Protein AF-A0A1H9ABU0-F1 (afdb_monomer_lite)

Radius of gyration: 17.64 Å; chains: 1; bounding box: 32×43×24 Å

InterPro domains:
  IPR028037 Antitoxin Rv0909/MT0933 [PF14013] (7-55)

pLDDT: mean 73.86, std 12.41, range [41.34, 92.0]

Structure (mmCIF, N/CA/C/O backbone):
data_AF-A0A1H9ABU0-F1
#
_entry.id   AF-A0A1H9ABU0-F1
#
loop_
_atom_site.group_PDB
_atom_site.id
_atom_site.type_symbol
_atom_site.label_atom_id
_atom_site.label_alt_id
_atom_site.label_comp_id
_atom_site.label_asym_id
_atom_site.label_entity_id
_atom_site.label_seq_id
_atom_site.pdbx_PDB_ins_code
_atom_site.Cartn_x
_atom_site.Cartn_y
_atom_site.Cartn_z
_atom_site.occupancy
_atom_site.B_iso_or_equiv
_atom_site.auth_seq_id
_atom_site.auth_comp_id
_atom_site.auth_asym_id
_atom_site.auth_atom_id
_atom_site.pdbx_PDB_model_num
ATOM 1 N N . MET A 1 1 ? 20.971 -16.762 -4.292 1.00 65.00 1 MET A N 1
ATOM 2 C CA . MET A 1 1 ? 19.534 -16.982 -4.544 1.00 65.00 1 MET A CA 1
ATOM 3 C C . MET A 1 1 ? 18.806 -15.672 -4.267 1.00 65.00 1 MET A C 1
ATOM 5 O O . MET A 1 1 ? 18.330 -15.460 -3.168 1.00 65.00 1 MET A O 1
ATOM 9 N N . GLY A 1 2 ? 18.894 -14.714 -5.190 1.00 83.62 2 GLY A N 1
ATOM 10 C CA . GLY A 1 2 ? 18.528 -13.318 -4.912 1.00 83.62 2 GLY A CA 1
ATOM 11 C C . GLY A 1 2 ? 17.018 -13.094 -4.815 1.00 83.62 2 GLY A C 1
ATOM 12 O O . GLY A 1 2 ? 16.228 -13.957 -5.177 1.00 83.62 2 GLY A O 1
ATOM 13 N N . ILE A 1 3 ? 16.618 -11.894 -4.387 1.00 83.81 3 ILE A N 1
ATOM 14 C CA . ILE A 1 3 ? 15.209 -11.458 -4.379 1.00 83.81 3 ILE A CA 1
ATOM 15 C C . ILE A 1 3 ? 14.596 -11.564 -5.792 1.00 83.81 3 ILE A C 1
ATOM 17 O O . ILE A 1 3 ? 13.424 -11.898 -5.920 1.00 83.81 3 ILE A O 1
ATOM 21 N N . GLY A 1 4 ? 15.404 -11.374 -6.845 1.00 90.25 4 GLY A N 1
ATOM 22 C CA . GLY A 1 4 ? 14.988 -11.542 -8.244 1.00 90.25 4 GLY A CA 1
ATOM 23 C C . GLY A 1 4 ? 14.460 -12.942 -8.569 1.00 90.25 4 GLY A C 1
ATOM 24 O O . GLY A 1 4 ? 13.359 -13.053 -9.090 1.00 90.25 4 GLY A O 1
ATOM 25 N N . ASP A 1 5 ? 15.161 -14.005 -8.151 1.00 89.69 5 ASP A N 1
ATOM 26 C CA . ASP A 1 5 ? 14.695 -15.393 -8.335 1.00 89.69 5 ASP A CA 1
ATOM 27 C C . ASP A 1 5 ? 13.322 -15.632 -7.695 1.00 89.69 5 ASP A C 1
ATOM 29 O O . ASP A 1 5 ? 12.509 -16.407 -8.195 1.00 89.69 5 ASP A O 1
ATOM 33 N N . PHE A 1 6 ? 13.072 -14.991 -6.553 1.00 88.69 6 PHE A N 1
ATOM 34 C CA . PHE A 1 6 ? 11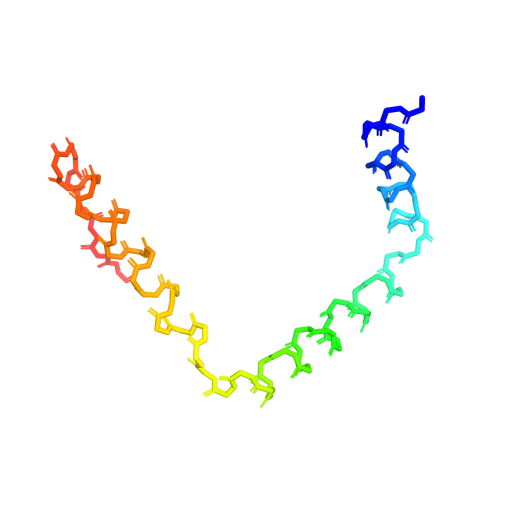.826 -15.147 -5.812 1.00 88.69 6 PHE A CA 1
ATOM 35 C C . PHE A 1 6 ? 10.669 -14.416 -6.500 1.00 88.69 6 PHE A C 1
ATOM 37 O O . PHE A 1 6 ? 9.561 -14.944 -6.575 1.00 88.69 6 PHE A O 1
ATOM 44 N N . VAL A 1 7 ? 10.943 -13.225 -7.038 1.00 89.75 7 VAL A N 1
ATOM 45 C CA . VAL A 1 7 ? 9.984 -12.439 -7.822 1.00 89.75 7 VAL A CA 1
ATOM 46 C C . VAL A 1 7 ? 9.643 -13.148 -9.131 1.00 89.75 7 VAL A C 1
ATOM 48 O O . VAL A 1 7 ? 8.462 -13.268 -9.450 1.00 89.75 7 VAL A O 1
ATOM 51 N N . ASP A 1 8 ? 10.635 -13.675 -9.851 1.00 92.00 8 ASP A N 1
ATOM 52 C CA . ASP A 1 8 ? 10.398 -14.409 -11.097 1.00 92.00 8 ASP A CA 1
ATOM 53 C C . ASP A 1 8 ? 9.571 -15.675 -10.850 1.00 92.00 8 ASP A C 1
ATOM 55 O O . ASP A 1 8 ? 8.585 -15.904 -11.544 1.00 92.00 8 ASP A O 1
ATOM 59 N N . LYS A 1 9 ? 9.870 -16.446 -9.795 1.00 86.00 9 LYS A N 1
ATOM 60 C CA . LYS A 1 9 ? 9.045 -17.603 -9.403 1.00 86.00 9 LYS A CA 1
ATOM 61 C C . LYS A 1 9 ? 7.615 -17.232 -9.034 1.00 86.00 9 LYS A C 1
ATOM 63 O O . LYS A 1 9 ? 6.692 -17.960 -9.388 1.00 86.00 9 LYS A O 1
ATOM 68 N N . ALA A 1 10 ? 7.427 -16.139 -8.298 1.00 84.00 10 ALA A N 1
ATOM 69 C CA . ALA A 1 10 ? 6.098 -15.670 -7.928 1.00 84.00 10 ALA A CA 1
ATOM 70 C C . ALA A 1 10 ? 5.302 -15.229 -9.165 1.00 84.00 10 ALA A C 1
ATOM 72 O O . ALA A 1 10 ? 4.119 -15.541 -9.275 1.00 84.00 10 ALA A O 1
ATOM 73 N N . LYS A 1 11 ? 5.960 -14.562 -10.119 1.00 83.00 11 LYS A N 1
ATOM 74 C CA . LYS A 1 11 ? 5.361 -14.144 -11.389 1.00 83.00 11 LYS A CA 1
ATOM 75 C C . LYS A 1 11 ? 4.994 -15.335 -12.271 1.00 83.00 11 LYS A C 1
ATOM 77 O O . LYS A 1 11 ? 3.925 -15.333 -12.871 1.00 83.00 11 LYS A O 1
ATOM 82 N N . ASP A 1 12 ? 5.847 -16.351 -12.320 1.00 88.44 12 ASP A N 1
ATOM 83 C CA . ASP A 1 12 ? 5.609 -17.577 -13.081 1.00 88.44 12 ASP A CA 1
ATOM 84 C C . ASP A 1 12 ? 4.435 -18.382 -12.491 1.00 88.44 12 ASP A C 1
ATOM 86 O O . ASP A 1 12 ? 3.512 -18.760 -13.209 1.00 88.44 12 ASP A O 1
ATOM 90 N N . LEU A 1 13 ? 4.387 -18.526 -11.160 1.00 84.38 13 LEU A N 1
ATOM 91 C CA . LEU A 1 13 ? 3.247 -19.118 -10.448 1.00 84.38 13 LEU A CA 1
ATOM 92 C C . LEU A 1 13 ? 1.948 -18.333 -10.665 1.00 84.38 13 LEU A C 1
ATOM 94 O O . LEU A 1 13 ? 0.902 -18.941 -10.880 1.00 84.38 13 LEU A O 1
ATOM 98 N N . ALA A 1 14 ? 2.012 -17.000 -10.645 1.00 82.88 14 ALA A N 1
ATOM 99 C CA . ALA A 1 14 ? 0.853 -16.157 -10.915 1.00 82.88 14 ALA A CA 1
ATOM 100 C C . ALA A 1 14 ? 0.376 -16.256 -12.370 1.00 82.88 14 ALA A C 1
ATOM 102 O O . ALA A 1 14 ? -0.824 -16.268 -12.617 1.00 82.88 14 ALA A O 1
ATOM 103 N N . GLY A 1 15 ? 1.298 -16.386 -13.328 1.00 83.75 15 GLY A N 1
ATOM 104 C CA . GLY A 1 15 ? 0.970 -16.596 -14.738 1.00 83.75 15 GLY A CA 1
ATOM 105 C C . GLY A 1 15 ? 0.386 -17.981 -15.033 1.00 83.75 15 GLY A C 1
ATOM 106 O O . GLY A 1 15 ? -0.458 -18.105 -15.916 1.00 83.75 15 GLY A O 1
ATOM 107 N N . GLN A 1 16 ? 0.808 -19.017 -14.301 1.00 87.06 16 GLN A N 1
ATOM 108 C CA . GLN A 1 16 ? 0.287 -20.382 -14.449 1.00 87.06 16 GLN A CA 1
ATOM 109 C C . GLN A 1 16 ? -1.051 -20.604 -13.725 1.00 87.06 16 GLN A C 1
ATOM 111 O O . GLN A 1 16 ? -1.838 -21.448 -14.150 1.00 87.06 16 GLN A O 1
ATOM 116 N N . HIS A 1 17 ? -1.322 -19.851 -12.655 1.00 84.06 17 HIS A N 1
ATOM 117 C CA . HIS A 1 17 ? -2.540 -19.966 -11.847 1.00 84.06 17 HIS A CA 1
ATOM 118 C C . HIS A 1 17 ? -3.237 -18.610 -11.623 1.00 84.06 17 HIS A C 1
ATOM 120 O O . HIS A 1 17 ? -3.454 -18.222 -10.469 1.00 84.06 17 HIS A O 1
ATOM 126 N N . PRO A 1 18 ? -3.625 -17.897 -12.696 1.00 76.38 18 PRO A N 1
ATOM 127 C CA . PRO A 1 18 ? -4.231 -16.572 -12.585 1.00 76.38 18 PRO A CA 1
ATOM 128 C C . PRO A 1 18 ? -5.515 -16.603 -11.746 1.00 76.38 18 PRO A C 1
ATOM 130 O O . PRO A 1 18 ? -5.640 -15.823 -10.811 1.00 76.38 18 PRO A O 1
ATOM 133 N N . ASP A 1 19 ? -6.396 -17.588 -11.960 1.00 81.44 19 ASP A N 1
ATOM 134 C CA . ASP A 1 19 ? -7.651 -17.717 -11.205 1.00 81.44 19 ASP A CA 1
ATOM 135 C C . ASP A 1 19 ? -7.449 -17.927 -9.693 1.00 81.44 19 ASP A C 1
ATOM 137 O O . ASP A 1 19 ? -8.250 -17.467 -8.880 1.00 81.44 19 ASP A O 1
ATOM 141 N N . GLN A 1 20 ? -6.391 -18.638 -9.284 1.00 81.25 20 GLN A N 1
ATOM 142 C CA . GLN A 1 20 ? -6.114 -18.873 -7.860 1.00 81.25 20 GLN A CA 1
ATOM 143 C C . GLN A 1 20 ? -5.437 -17.672 -7.207 1.00 81.25 20 GLN A C 1
ATOM 145 O O . GLN A 1 20 ? -5.655 -17.423 -6.020 1.00 81.25 20 GLN A O 1
ATOM 150 N N . VAL A 1 21 ? -4.621 -16.940 -7.969 1.00 82.12 21 VAL A N 1
ATOM 151 C CA . VAL A 1 21 ? -4.032 -15.686 -7.507 1.00 82.12 21 VAL A CA 1
ATOM 152 C C . VAL A 1 21 ? -5.110 -14.624 -7.360 1.00 82.12 21 VAL A C 1
ATOM 154 O O . VAL A 1 21 ? -5.170 -14.023 -6.294 1.00 82.12 21 VAL A O 1
ATOM 157 N N . ASP A 1 22 ? -6.008 -14.464 -8.331 1.00 80.31 22 ASP A N 1
ATOM 158 C CA . ASP A 1 22 ? -7.113 -13.504 -8.245 1.00 80.31 22 ASP A CA 1
ATOM 159 C C . ASP A 1 22 ? -8.030 -13.813 -7.056 1.00 80.31 22 ASP A C 1
ATOM 161 O O . ASP A 1 22 ? -8.239 -12.949 -6.208 1.00 80.31 22 ASP A O 1
ATOM 165 N N . GLN A 1 23 ? -8.461 -15.068 -6.879 1.00 84.56 23 GLN A N 1
ATOM 166 C CA . GLN A 1 23 ? -9.263 -15.452 -5.707 1.00 84.56 23 GLN A CA 1
ATOM 167 C C . GLN A 1 23 ? -8.518 -15.275 -4.375 1.00 84.56 23 GLN A C 1
ATOM 169 O O . GLN A 1 23 ? -9.135 -15.018 -3.337 1.00 84.56 23 GLN A O 1
ATOM 174 N N . GLY A 1 24 ? -7.197 -15.472 -4.369 1.00 83.38 24 GLY A N 1
ATOM 175 C CA . GLY A 1 24 ? -6.349 -15.263 -3.199 1.00 83.38 24 GLY A CA 1
ATOM 176 C C . GLY A 1 24 ? -6.192 -13.784 -2.859 1.00 83.38 24 GLY A C 1
ATOM 177 O O . GLY A 1 24 ? -6.255 -13.426 -1.684 1.00 83.38 24 GLY A O 1
ATOM 178 N N . ILE A 1 25 ? -6.034 -12.937 -3.877 1.00 81.56 25 ILE A N 1
ATOM 179 C CA . ILE A 1 25 ? -5.935 -11.484 -3.750 1.00 81.56 25 ILE A CA 1
ATOM 180 C C . ILE A 1 25 ? -7.278 -10.893 -3.333 1.00 81.56 25 ILE A C 1
ATOM 182 O O . ILE A 1 25 ? -7.286 -10.112 -2.391 1.00 81.56 25 ILE A O 1
ATOM 186 N N . GLU A 1 26 ? -8.400 -11.295 -3.933 1.00 82.88 26 GLU A N 1
ATOM 187 C CA . GLU A 1 26 ? -9.737 -10.839 -3.523 1.00 82.88 26 GLU A CA 1
ATOM 188 C C . GLU A 1 26 ? -10.020 -11.202 -2.063 1.00 82.88 26 GLU A C 1
ATOM 190 O O . GLU A 1 26 ? -10.371 -10.337 -1.268 1.00 82.88 26 GLU A O 1
ATOM 195 N N . LYS A 1 27 ? -9.777 -12.457 -1.656 1.00 86.44 27 LYS A N 1
ATOM 196 C CA . LYS A 1 27 ? -9.971 -12.872 -0.254 1.00 86.44 27 LYS A CA 1
ATOM 197 C C . LYS A 1 27 ? -9.011 -12.184 0.708 1.00 86.44 27 LYS A C 1
ATOM 199 O O . LYS A 1 27 ? -9.385 -11.925 1.850 1.00 86.44 27 LYS A O 1
ATOM 204 N N . ALA A 1 28 ? -7.770 -11.943 0.290 1.00 81.31 28 ALA A N 1
ATOM 205 C CA . ALA A 1 28 ? -6.806 -11.210 1.097 1.00 81.31 28 ALA A CA 1
ATOM 206 C C . ALA A 1 28 ? -7.216 -9.740 1.234 1.00 81.31 28 ALA A C 1
ATOM 208 O O . ALA A 1 28 ? -7.166 -9.221 2.344 1.00 81.31 28 ALA A O 1
ATOM 209 N N . GLY A 1 29 ? -7.670 -9.117 0.145 1.00 73.06 29 GLY A N 1
ATOM 210 C CA . GLY A 1 29 ? -8.235 -7.772 0.108 1.00 73.06 29 GLY A CA 1
ATOM 211 C C . GLY A 1 29 ? -9.431 -7.661 1.040 1.00 73.06 29 GLY A C 1
ATOM 212 O O . GLY A 1 29 ? -9.365 -6.905 1.996 1.00 73.06 29 GLY A O 1
ATOM 213 N N . ASP A 1 30 ? -10.439 -8.520 0.883 1.00 79.12 30 ASP A N 1
ATOM 214 C CA . ASP A 1 30 ? -11.627 -8.552 1.743 1.00 79.12 30 ASP A CA 1
ATOM 215 C C . ASP A 1 30 ? -11.289 -8.804 3.216 1.00 79.12 30 ASP A C 1
ATOM 217 O O . ASP A 1 30 ? -11.869 -8.187 4.106 1.00 79.12 30 ASP A O 1
ATOM 221 N N . ALA A 1 31 ? -10.354 -9.710 3.518 1.00 82.12 31 ALA A N 1
ATOM 222 C CA . ALA A 1 31 ? -9.962 -9.993 4.897 1.00 82.12 31 ALA A CA 1
ATOM 223 C C . ALA A 1 31 ? -9.170 -8.839 5.525 1.00 82.12 31 ALA A C 1
ATOM 225 O O . ALA A 1 31 ? -9.307 -8.580 6.724 1.00 82.12 31 ALA A O 1
ATOM 226 N N . VAL A 1 32 ? -8.330 -8.165 4.738 1.00 76.12 32 VAL A N 1
ATOM 227 C CA . VAL A 1 32 ? -7.602 -6.969 5.163 1.00 76.12 32 VAL A CA 1
ATOM 228 C C . VAL A 1 32 ? -8.580 -5.816 5.335 1.00 76.12 32 VAL A C 1
ATOM 230 O O . VAL A 1 32 ? -8.585 -5.232 6.411 1.00 76.12 32 VAL A O 1
ATOM 233 N N . ASP A 1 33 ? -9.456 -5.545 4.374 1.00 71.00 33 ASP A N 1
ATOM 234 C CA . ASP A 1 33 ? -10.458 -4.476 4.415 1.00 71.00 33 ASP A CA 1
ATOM 235 C C . ASP A 1 33 ? -11.502 -4.694 5.512 1.00 71.00 33 ASP A C 1
ATOM 237 O O . ASP A 1 33 ? -11.872 -3.745 6.197 1.00 71.00 33 ASP A O 1
ATOM 241 N N . GLN A 1 34 ? -11.931 -5.932 5.776 1.00 74.25 34 GLN A N 1
ATOM 242 C CA . GLN A 1 34 ? -12.801 -6.227 6.920 1.00 74.25 34 GLN A CA 1
ATOM 243 C C . GLN A 1 34 ? -12.089 -6.026 8.257 1.00 74.25 34 GLN A C 1
ATOM 245 O O . GLN A 1 34 ? -12.692 -5.518 9.201 1.00 74.25 34 GLN A O 1
ATOM 250 N N . ARG A 1 35 ? -10.816 -6.431 8.370 1.00 70.50 35 ARG A N 1
ATOM 251 C CA . ARG A 1 35 ? -10.045 -6.264 9.615 1.00 70.50 35 ARG A CA 1
ATOM 252 C C . ARG A 1 35 ? -9.615 -4.828 9.856 1.00 70.50 35 ARG A C 1
ATOM 254 O O . ARG A 1 35 ? -9.504 -4.428 11.010 1.00 70.50 35 ARG A O 1
ATOM 261 N N . THR A 1 36 ? -9.348 -4.091 8.788 1.00 67.25 36 THR A N 1
ATOM 262 C CA . THR A 1 36 ? -8.946 -2.689 8.843 1.00 67.25 36 THR A CA 1
ATOM 263 C C . THR A 1 36 ? -10.137 -1.753 8.732 1.00 67.25 36 THR A C 1
ATOM 265 O O . THR A 1 36 ? -9.983 -0.589 9.036 1.00 67.25 36 THR A O 1
ATOM 268 N N . GLY A 1 37 ? -11.340 -2.206 8.377 1.00 60.75 37 GLY A N 1
ATOM 269 C CA . GLY A 1 37 ? -12.591 -1.457 8.532 1.00 60.75 37 GLY A CA 1
ATOM 270 C C . GLY A 1 37 ? -12.536 -0.007 8.038 1.00 60.75 37 GLY A C 1
ATOM 271 O O . GLY A 1 37 ? -12.890 0.896 8.790 1.00 60.75 37 GLY A O 1
ATOM 272 N N . ALA A 1 38 ? -12.064 0.219 6.805 1.00 61.84 38 ALA A N 1
ATOM 273 C CA . ALA A 1 38 ? -11.814 1.541 6.207 1.00 61.84 38 ALA A CA 1
ATOM 274 C C . ALA A 1 38 ? -10.613 2.346 6.768 1.00 61.84 38 ALA A C 1
ATOM 276 O O . ALA A 1 38 ? -10.356 3.457 6.312 1.00 61.84 38 ALA A O 1
ATOM 277 N N . GLN A 1 39 ? -9.798 1.792 7.672 1.00 62.41 39 GLN A N 1
ATOM 278 C CA . GLN A 1 39 ? -8.580 2.437 8.203 1.00 62.41 39 GLN A CA 1
ATOM 279 C C . GLN A 1 39 ? -7.500 2.676 7.134 1.00 62.41 39 GLN A C 1
ATOM 281 O O . GLN A 1 39 ? -6.654 3.556 7.305 1.00 62.41 39 GLN A O 1
ATOM 286 N N . HIS A 1 40 ? -7.524 1.936 6.020 1.00 62.34 40 HIS A N 1
ATOM 287 C CA . HIS A 1 40 ? -6.635 2.207 4.891 1.00 62.34 40 HIS A CA 1
ATOM 288 C C . HIS A 1 40 ? -7.078 3.399 4.047 1.00 62.34 40 HIS A C 1
ATOM 290 O O . HIS A 1 40 ? -6.209 4.031 3.459 1.00 62.34 40 HIS A O 1
ATOM 296 N N . ALA A 1 41 ? -8.362 3.773 4.044 1.00 62.12 41 ALA A N 1
ATOM 297 C CA . ALA A 1 41 ? -8.798 4.994 3.371 1.00 62.12 41 ALA A CA 1
ATOM 298 C C . ALA A 1 41 ? -8.094 6.215 3.978 1.00 62.12 41 ALA A C 1
ATOM 300 O O . ALA A 1 41 ? -7.562 7.031 3.243 1.00 62.12 41 ALA A O 1
ATOM 301 N N . GLU A 1 42 ? -7.944 6.269 5.307 1.00 65.06 42 GLU A N 1
ATOM 302 C CA . GLU A 1 42 ? -7.235 7.369 5.974 1.00 65.06 42 GLU A CA 1
ATOM 303 C C . GLU A 1 42 ? -5.719 7.366 5.692 1.00 65.06 42 GLU A C 1
ATOM 305 O O . GLU A 1 42 ? -5.097 8.422 5.597 1.00 65.06 42 GLU A O 1
ATOM 310 N N . GLN A 1 43 ? -5.096 6.190 5.542 1.00 69.12 43 GLN A N 1
ATOM 311 C CA . GLN A 1 43 ? -3.675 6.092 5.178 1.00 69.12 43 GLN A CA 1
ATOM 312 C C . GLN A 1 43 ? -3.432 6.407 3.703 1.00 69.12 43 GLN A C 1
ATOM 314 O O . GLN A 1 43 ? -2.429 7.040 3.384 1.00 69.12 43 GLN A O 1
ATOM 319 N N . VAL A 1 44 ? -4.341 5.995 2.820 1.00 68.06 44 VAL A N 1
ATOM 320 C CA . VAL A 1 44 ? -4.327 6.339 1.398 1.00 68.06 44 VAL A CA 1
ATOM 321 C C . VAL A 1 44 ? -4.610 7.827 1.227 1.00 68.06 44 VAL A C 1
ATOM 323 O O . VAL A 1 44 ? -3.898 8.466 0.469 1.00 68.06 44 VAL A O 1
ATOM 326 N N . ASP A 1 45 ? -5.539 8.417 1.978 1.00 69.94 45 ASP A N 1
ATOM 327 C CA . ASP A 1 45 ? -5.780 9.863 1.990 1.00 69.94 45 ASP A CA 1
ATOM 328 C C . ASP A 1 45 ? -4.577 10.628 2.528 1.00 69.94 45 ASP A C 1
ATOM 330 O O . ASP A 1 45 ? -4.111 11.539 1.859 1.00 69.94 45 ASP A O 1
ATOM 334 N N . LYS A 1 46 ? -3.974 10.221 3.654 1.00 77.25 46 LYS A N 1
ATOM 335 C CA . LYS A 1 46 ? -2.727 10.837 4.149 1.00 77.25 46 LYS A CA 1
ATOM 336 C C . LYS A 1 46 ? -1.567 10.675 3.175 1.00 77.25 46 LYS A C 1
ATOM 338 O O . LYS A 1 46 ? -0.731 11.568 3.077 1.00 77.25 46 LYS A O 1
ATOM 343 N N . ALA A 1 47 ? -1.485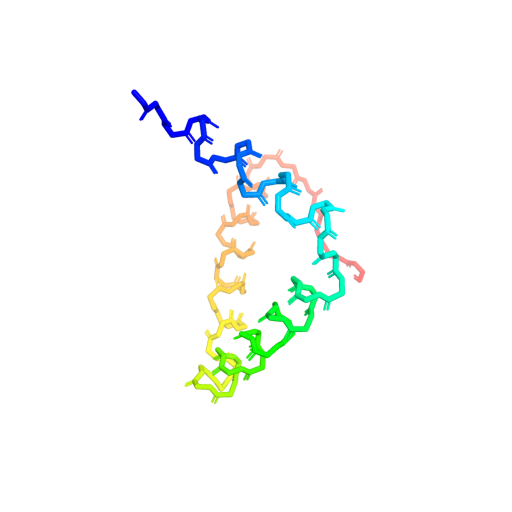 9.550 2.468 1.00 76.81 47 ALA A N 1
ATOM 344 C CA . ALA A 1 47 ? -0.480 9.341 1.436 1.00 76.81 47 ALA A CA 1
ATOM 345 C C . ALA A 1 47 ? -0.754 10.228 0.218 1.00 76.81 47 ALA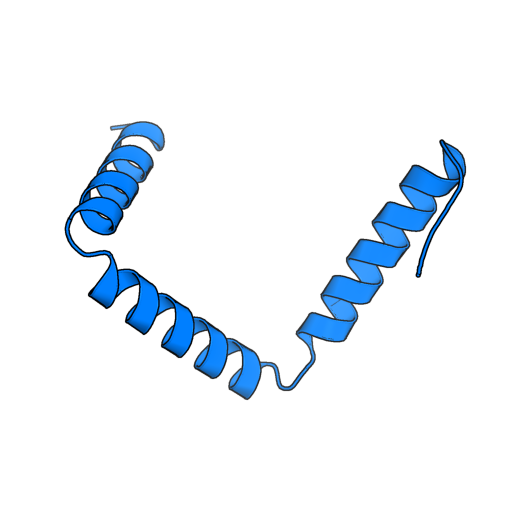 A C 1
ATOM 347 O O . ALA A 1 47 ? 0.168 10.869 -0.268 1.00 76.81 47 ALA A O 1
ATOM 348 N N . GLN A 1 48 ? -2.002 10.319 -0.242 1.00 75.62 48 GLN A N 1
ATOM 349 C CA . GLN A 1 48 ? -2.417 11.207 -1.324 1.00 75.62 48 GLN A CA 1
ATOM 350 C C . GLN A 1 48 ? -2.213 12.677 -0.956 1.00 75.62 48 GLN A C 1
ATOM 352 O O . GLN A 1 48 ? -1.745 13.421 -1.808 1.00 75.62 48 GLN A O 1
ATOM 357 N N . ASP A 1 49 ? -2.492 13.088 0.282 1.00 77.56 49 ASP A N 1
ATOM 358 C CA . ASP A 1 49 ? -2.242 14.442 0.784 1.00 77.56 49 ASP A CA 1
ATOM 359 C C . ASP A 1 49 ? -0.751 14.713 0.929 1.00 77.56 49 ASP A C 1
ATOM 361 O O . ASP A 1 49 ? -0.284 15.743 0.473 1.00 77.56 49 ASP A O 1
ATOM 365 N N . ALA A 1 50 ? 0.044 13.782 1.461 1.00 78.88 50 ALA A N 1
ATOM 366 C CA . ALA A 1 50 ? 1.494 13.952 1.522 1.00 78.88 50 ALA A CA 1
ATOM 367 C C . ALA A 1 50 ? 2.115 14.010 0.120 1.00 78.88 50 ALA A C 1
ATOM 369 O O . ALA A 1 50 ? 3.036 14.785 -0.127 1.00 78.88 50 ALA A O 1
ATOM 370 N N . VAL A 1 51 ? 1.613 13.201 -0.814 1.00 80.31 51 VAL A N 1
ATOM 371 C CA . VAL A 1 51 ? 2.017 13.236 -2.220 1.00 80.31 51 VAL A CA 1
ATOM 372 C C . VAL A 1 51 ? 1.566 14.543 -2.854 1.00 80.31 51 VAL A C 1
ATOM 374 O O . VAL A 1 51 ? 2.383 15.164 -3.517 1.00 80.31 51 VAL A O 1
ATOM 377 N N . ARG A 1 52 ? 0.333 15.006 -2.617 1.00 71.31 52 ARG A N 1
ATOM 378 C CA . ARG A 1 52 ? -0.163 16.307 -3.082 1.00 71.31 52 ARG A CA 1
ATOM 379 C C . ARG A 1 52 ? 0.610 17.461 -2.478 1.00 71.31 52 ARG A C 1
ATOM 381 O O . ARG A 1 52 ? 0.946 18.344 -3.230 1.00 71.31 52 ARG A O 1
ATOM 388 N N . ASP A 1 53 ? 0.966 17.471 -1.205 1.00 74.19 53 ASP A N 1
ATOM 389 C CA . ASP A 1 53 ? 1.780 18.532 -0.603 1.00 74.19 53 ASP A CA 1
ATOM 390 C C . ASP A 1 53 ? 3.191 18.556 -1.200 1.00 74.19 53 ASP A C 1
ATOM 392 O O . ASP A 1 53 ? 3.763 19.616 -1.461 1.00 74.19 53 ASP A O 1
ATOM 396 N N . ARG A 1 54 ? 3.761 17.376 -1.468 1.00 70.81 54 ARG A N 1
ATOM 397 C CA . ARG A 1 54 ? 5.072 17.242 -2.114 1.00 70.81 54 ARG A CA 1
ATOM 398 C C . ARG A 1 54 ? 5.031 17.602 -3.601 1.00 70.81 54 ARG A C 1
ATOM 400 O O . ARG A 1 54 ? 5.992 18.193 -4.084 1.00 70.81 54 ARG A O 1
ATOM 407 N N . LEU A 1 55 ? 3.956 17.252 -4.313 1.00 66.50 55 LEU A N 1
ATOM 408 C CA . LEU A 1 55 ? 3.771 17.539 -5.739 1.00 66.50 55 LEU A CA 1
ATOM 409 C C . LEU A 1 55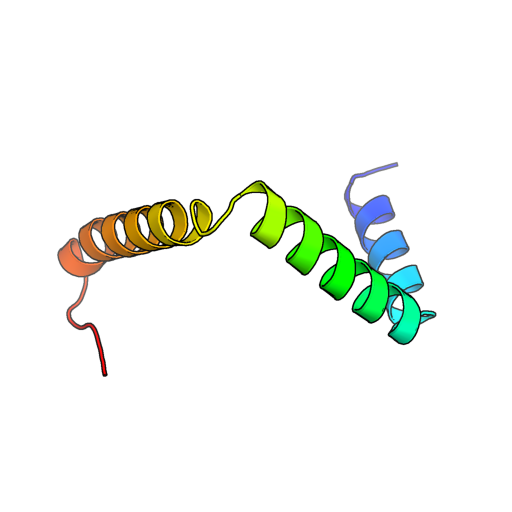 ? 3.212 18.934 -6.000 1.00 66.50 55 LEU A C 1
ATOM 411 O O . LEU A 1 55 ? 3.603 19.524 -6.986 1.00 66.50 55 LEU A O 1
ATOM 415 N N . ALA A 1 56 ? 2.340 19.488 -5.164 1.00 57.69 56 ALA A N 1
ATOM 416 C CA . ALA A 1 56 ? 1.761 20.826 -5.313 1.00 57.69 56 ALA A CA 1
ATOM 417 C C . ALA A 1 56 ? 2.769 21.929 -4.958 1.00 57.69 56 ALA A C 1
ATOM 419 O O . ALA A 1 56 ? 2.590 23.075 -5.361 1.00 57.69 56 ALA A O 1
ATOM 420 N N . GLY A 1 57 ? 3.871 21.581 -4.284 1.00 54.25 57 GLY A N 1
ATOM 421 C CA . GLY A 1 57 ? 5.100 22.380 -4.287 1.00 54.25 57 GLY A CA 1
ATOM 422 C C . GLY A 1 57 ? 5.880 22.335 -5.614 1.00 54.25 57 GLY A C 1
ATOM 423 O O . GLY A 1 57 ? 6.904 23.004 -5.723 1.00 54.25 57 GLY A O 1
ATOM 424 N N . GLY A 1 58 ? 5.424 21.550 -6.597 1.00 53.06 58 GLY A N 1
ATOM 425 C CA . GLY A 1 58 ? 6.052 21.322 -7.900 1.00 53.06 58 GLY A CA 1
ATOM 426 C C . GLY A 1 58 ? 5.155 21.640 -9.098 1.00 53.06 58 GLY A C 1
ATOM 427 O O . GLY A 1 58 ? 5.575 22.413 -9.939 1.00 53.06 58 GLY A O 1
ATOM 428 N N . ASP A 1 59 ? 3.930 21.126 -9.184 1.00 50.84 59 ASP A N 1
ATOM 429 C CA . ASP A 1 59 ? 3.031 21.366 -10.311 1.00 50.84 59 ASP A CA 1
ATOM 430 C C . ASP A 1 59 ? 1.564 21.139 -9.929 1.00 50.84 59 ASP A C 1
ATOM 432 O O . ASP A 1 59 ? 1.186 20.255 -9.159 1.00 50.84 59 ASP A O 1
ATOM 436 N N . GLN A 1 60 ? 0.738 22.018 -10.476 1.00 49.28 60 GLN A N 1
ATOM 437 C CA . GLN A 1 60 ? -0.676 22.184 -10.203 1.00 49.28 60 GLN A CA 1
ATOM 438 C C . GLN A 1 60 ? -1.512 20.982 -10.681 1.00 49.28 60 GLN A C 1
ATOM 440 O O . GLN A 1 60 ? -1.357 20.521 -11.808 1.00 49.28 60 GLN A O 1
ATOM 445 N N . GLN A 1 61 ? -2.483 20.605 -9.832 1.00 41.56 61 GLN A N 1
ATOM 446 C CA . GLN A 1 61 ? -3.867 20.192 -10.148 1.00 41.56 61 GLN A CA 1
ATOM 447 C C . GLN A 1 61 ? -4.299 18.783 -9.690 1.00 41.56 61 GLN A C 1
ATOM 449 O O . GLN A 1 61 ? -3.970 17.770 -10.303 1.00 41.56 61 GLN A O 1
ATOM 454 N N . PRO A 1 62 ? -5.177 18.737 -8.673 1.00 50.34 62 PRO A N 1
ATOM 455 C CA . PRO A 1 62 ? -6.221 17.722 -8.530 1.00 50.34 62 PRO A CA 1
ATOM 456 C C . PRO A 1 62 ? -7.632 18.357 -8.444 1.00 50.34 62 PRO A C 1
ATOM 458 O O . PRO A 1 62 ? -7.736 19.556 -8.182 1.00 50.34 62 PRO A O 1
ATOM 461 N N . PRO A 1 63 ? -8.730 17.578 -8.437 1.00 56.69 63 PRO A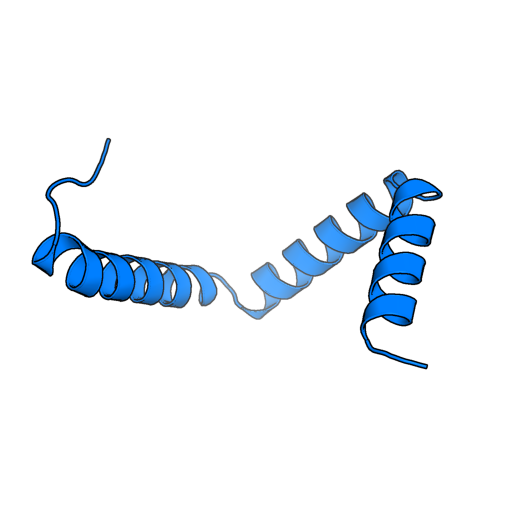 N 1
ATOM 462 C CA . PRO A 1 63 ? -9.091 16.411 -9.252 1.00 56.69 63 PRO A CA 1
ATOM 463 C C . PRO A 1 63 ? -10.470 16.622 -9.949 1.00 56.69 63 PRO A C 1
ATOM 465 O O . PRO A 1 63 ? -11.121 17.646 -9.742 1.00 56.69 63 PRO A O 1
ATOM 468 N N . ALA A 1 64 ? -10.924 15.650 -10.749 1.00 41.34 64 ALA A N 1
ATOM 469 C CA . ALA A 1 64 ? -12.349 15.431 -11.039 1.00 41.34 64 ALA A CA 1
ATOM 470 C C . ALA A 1 64 ? -12.824 14.187 -10.280 1.00 41.34 64 ALA A C 1
ATOM 472 O O . ALA A 1 64 ? -11.968 13.293 -10.076 1.00 41.34 64 ALA A O 1
#

Secondary structure (DSSP, 8-state):
--HHHHHHHHHHHHHH-HHHHHHHHHHHHHHHHHHHTTHHHHHHHHHHHHHHHHHHTTS---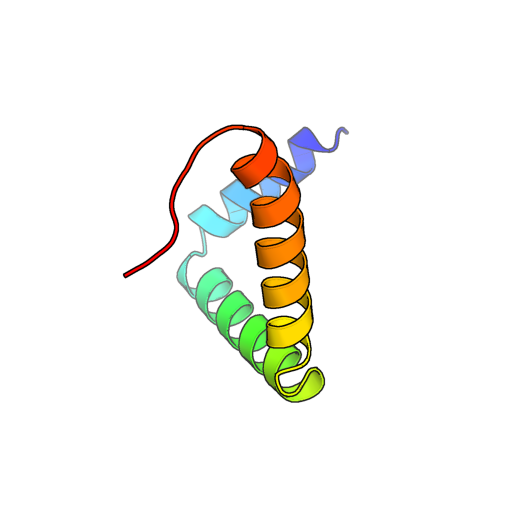--

Organism: NCBI:txid1036181

Foldseek 3Di:
DDPVVVVVVVVVVCVVCVVVVVVVVVVVVVVCCVVCVCVVVVVVVVVVVVVCVVCVVPDDDDDD

Sequence (64 aa):
MGIGDFVDKAKDLAGQHPDQVDQGIEKAGDAVDQRTGAQHAEQVDKAQDAVRDRLAGGDQQPPA